Protein AF-A0A921F3M2-F1 (afdb_monomer)

pLDDT: mean 70.63, std 13.74, range [33.0, 92.94]

Nearest PDB structures (foldseek):
  3odm-assembly2_B  TM=5.485E-01  e=8.664E+00  Clostridium perfringens
  3odm-assembly1_D  TM=4.077E-01  e=5.835E+00  Clostridium perfringens
  3tqw-assembly2_B  TM=2.178E-01  e=1.124E+00  Coxiella burnetii

Radius of gyration: 14.33 Å; Cα contacts (8 Å, |Δi|>4): 207; chains: 1; bounding box: 35×30×46 Å

Organism: NCBI:txid499555

Mean predicted aligned error: 9.51 Å

Structure (mmCIF, N/CA/C/O backbone):
data_AF-A0A921F3M2-F1
#
_entry.id   AF-A0A921F3M2-F1
#
loop_
_atom_site.group_PDB
_atom_site.id
_atom_site.type_symbol
_atom_site.label_atom_id
_atom_site.label_alt_id
_atom_site.label_comp_id
_atom_site.label_asym_id
_atom_site.label_entity_id
_atom_site.label_seq_id
_atom_site.pdbx_PDB_ins_code
_atom_site.Cartn_x
_atom_site.Cartn_y
_atom_site.Cartn_z
_atom_site.occupancy
_atom_site.B_iso_or_equiv
_atom_site.auth_seq_id
_atom_site.auth_comp_id
_atom_site.auth_asym_id
_atom_site.auth_atom_id
_atom_site.pd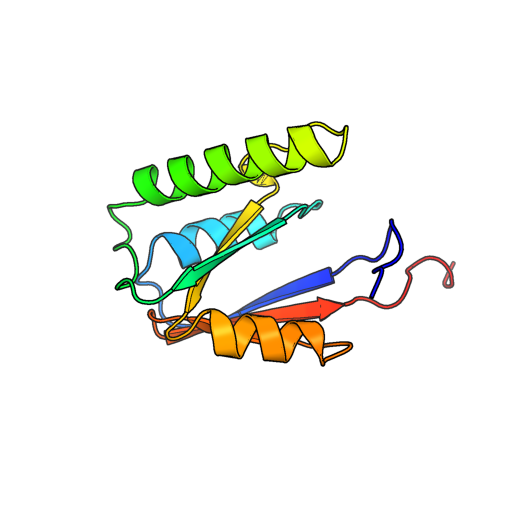bx_PDB_model_num
ATOM 1 N N . LEU A 1 1 ? -9.248 -14.818 10.135 1.00 41.97 1 LEU A N 1
ATOM 2 C CA . LEU A 1 1 ? -8.255 -14.202 11.040 1.00 41.97 1 LEU A CA 1
ATOM 3 C C . LEU A 1 1 ? -8.650 -12.748 11.264 1.00 41.97 1 LEU A C 1
ATOM 5 O O . LEU A 1 1 ? -8.532 -11.955 10.343 1.00 41.97 1 LEU A O 1
ATOM 9 N N . SER A 1 2 ? -9.225 -12.417 12.425 1.00 37.03 2 SER A N 1
ATOM 10 C CA . SER A 1 2 ? -9.546 -11.028 12.778 1.00 37.03 2 SER A CA 1
ATOM 11 C C . SER A 1 2 ? -8.398 -10.499 13.624 1.00 37.03 2 SER A C 1
ATOM 13 O O . SER A 1 2 ? -8.288 -10.870 14.791 1.00 37.03 2 SER A O 1
ATOM 15 N N . LEU A 1 3 ? -7.556 -9.632 13.059 1.00 46.75 3 LEU A N 1
ATOM 16 C CA . LEU A 1 3 ? -6.792 -8.705 13.894 1.00 46.75 3 LEU A CA 1
ATOM 17 C C . LEU A 1 3 ? -7.818 -7.974 14.769 1.00 46.75 3 LEU A C 1
ATOM 19 O O . LEU A 1 3 ? -8.870 -7.555 14.270 1.00 46.75 3 LEU A O 1
ATOM 23 N N . ARG A 1 4 ? -7.595 -7.924 16.084 1.00 48.88 4 ARG A N 1
ATOM 24 C CA . ARG A 1 4 ? -8.540 -7.240 16.967 1.00 48.88 4 ARG A CA 1
ATOM 25 C C . ARG A 1 4 ? -8.483 -5.744 16.642 1.00 48.88 4 ARG A C 1
ATOM 27 O O . ARG A 1 4 ? -7.390 -5.203 16.464 1.00 48.88 4 ARG A O 1
ATOM 34 N N . PRO A 1 5 ? -9.629 -5.053 16.540 1.00 50.25 5 PRO A N 1
ATOM 35 C CA . PRO A 1 5 ? -9.629 -3.600 16.440 1.00 50.25 5 PRO A CA 1
ATOM 36 C C . PRO A 1 5 ? -8.783 -3.003 17.576 1.00 50.25 5 PRO A C 1
ATOM 38 O O . PRO A 1 5 ? -9.023 -3.314 18.738 1.00 50.25 5 PRO A O 1
ATOM 41 N N . GLY A 1 6 ? -7.777 -2.189 17.242 1.00 48.88 6 GLY A N 1
ATOM 42 C CA . GLY A 1 6 ? -6.839 -1.609 18.215 1.00 48.88 6 GLY A CA 1
ATOM 43 C C . GLY A 1 6 ? -5.433 -2.223 18.227 1.00 48.88 6 GLY A C 1
ATOM 44 O O . GLY A 1 6 ? -4.536 -1.643 18.835 1.00 48.88 6 GLY A O 1
ATOM 45 N N . THR A 1 7 ? -5.194 -3.328 17.512 1.00 56.12 7 THR A N 1
ATOM 46 C CA . THR A 1 7 ? -3.839 -3.863 17.320 1.00 56.12 7 THR A CA 1
ATOM 47 C C . THR A 1 7 ? -3.019 -2.927 16.425 1.00 56.12 7 THR A C 1
ATOM 49 O O . THR A 1 7 ? -3.309 -2.750 15.242 1.00 56.12 7 THR A O 1
ATOM 52 N N . THR A 1 8 ? -1.981 -2.311 16.988 1.00 57.31 8 THR A N 1
ATOM 53 C CA . THR A 1 8 ? -1.003 -1.514 16.232 1.00 57.31 8 THR A CA 1
ATOM 54 C C . THR A 1 8 ? -0.118 -2.434 15.402 1.00 57.31 8 THR A C 1
ATOM 56 O O . THR A 1 8 ? 0.396 -3.396 15.949 1.00 57.31 8 THR A O 1
ATOM 59 N N . ALA A 1 9 ? 0.129 -2.135 14.128 1.00 60.09 9 ALA A N 1
ATOM 60 C CA . ALA A 1 9 ? 1.156 -2.809 13.333 1.00 60.09 9 ALA A CA 1
ATOM 61 C C . ALA A 1 9 ? 2.315 -1.843 13.056 1.00 60.09 9 ALA A C 1
ATOM 63 O O . ALA A 1 9 ? 2.094 -0.665 12.772 1.00 60.09 9 ALA A O 1
ATOM 64 N N . ARG A 1 10 ? 3.553 -2.334 13.141 1.00 64.31 10 ARG A N 1
ATOM 65 C CA . ARG A 1 10 ? 4.745 -1.611 12.692 1.00 64.31 10 ARG A CA 1
ATOM 66 C C . ARG A 1 10 ? 5.033 -1.986 11.245 1.00 64.31 10 ARG A C 1
ATOM 68 O O . ARG A 1 10 ? 4.978 -3.160 10.893 1.00 64.31 10 ARG A O 1
ATOM 75 N N . ILE A 1 11 ? 5.366 -0.988 10.433 1.00 64.75 11 ILE A N 1
ATOM 76 C CA . ILE A 1 11 ? 5.752 -1.179 9.038 1.00 64.75 11 ILE A CA 1
ATOM 77 C C . ILE A 1 11 ? 7.196 -0.7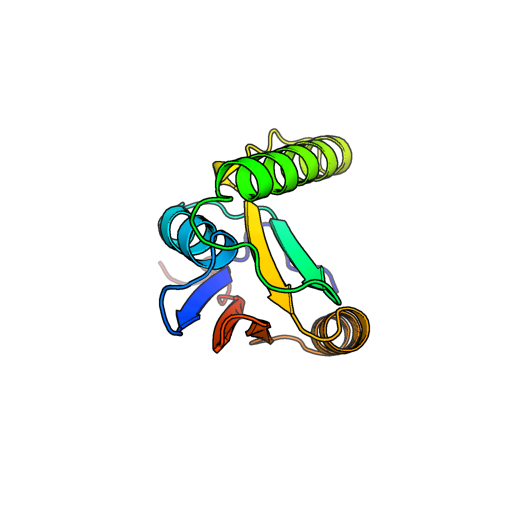22 8.866 1.00 64.75 11 ILE A C 1
ATOM 79 O O . ILE A 1 11 ? 7.484 0.468 8.981 1.00 64.75 11 ILE A O 1
ATOM 83 N N . ASP A 1 12 ? 8.092 -1.664 8.587 1.00 65.94 12 ASP A N 1
ATOM 84 C CA . ASP A 1 12 ? 9.4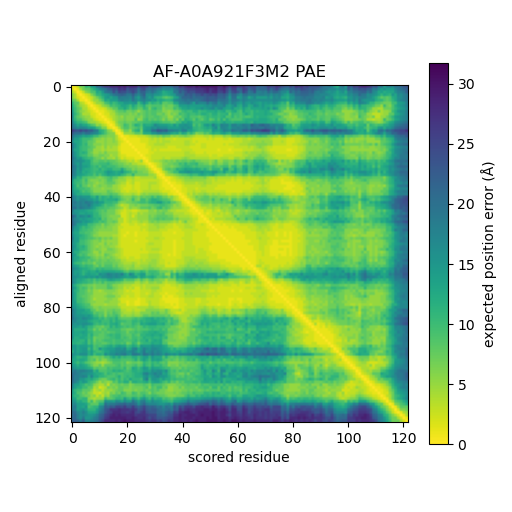72 -1.369 8.216 1.00 65.94 12 ASP A CA 1
ATOM 85 C C . ASP A 1 12 ? 9.616 -1.410 6.694 1.00 65.94 12 ASP A C 1
ATOM 87 O O . ASP A 1 12 ? 9.122 -2.313 6.021 1.00 65.94 12 ASP A O 1
ATOM 91 N N . VAL A 1 13 ? 10.293 -0.405 6.146 1.00 64.50 13 VAL A N 1
ATOM 92 C CA . VAL A 1 13 ? 10.461 -0.217 4.705 1.00 64.50 13 VAL A CA 1
ATOM 93 C C . VAL A 1 13 ? 11.957 -0.137 4.399 1.00 64.50 13 VAL A C 1
ATOM 95 O O . VAL A 1 13 ? 12.590 0.876 4.692 1.00 64.50 13 VAL A O 1
ATOM 98 N N . ALA A 1 14 ? 12.534 -1.174 3.793 1.00 59.78 14 ALA A N 1
ATOM 99 C CA . ALA A 1 14 ? 13.954 -1.220 3.413 1.00 59.78 14 ALA A CA 1
ATOM 100 C C . ALA A 1 14 ? 14.110 -1.259 1.886 1.00 59.78 14 ALA A C 1
ATOM 102 O O . ALA A 1 14 ? 13.248 -1.820 1.235 1.00 59.78 14 ALA A O 1
ATOM 103 N N . GLY A 1 15 ? 15.170 -0.688 1.299 1.00 58.31 15 GLY A N 1
ATOM 104 C CA . GLY A 1 15 ? 15.472 -0.822 -0.142 1.00 58.31 15 GLY A CA 1
ATOM 105 C C . GLY A 1 15 ? 15.912 0.465 -0.855 1.00 58.31 15 GLY A C 1
ATOM 106 O O . GLY A 1 15 ? 15.811 1.551 -0.274 1.00 58.31 15 GLY A O 1
ATOM 107 N N . PRO A 1 16 ? 16.415 0.362 -2.102 1.00 55.66 16 PRO A N 1
ATOM 108 C CA . PRO A 1 16 ? 16.886 1.508 -2.877 1.00 55.66 16 PRO A CA 1
ATOM 109 C C . PRO A 1 16 ? 15.731 2.428 -3.323 1.00 55.66 16 PRO A C 1
ATOM 111 O O . PRO A 1 16 ? 14.700 1.970 -3.813 1.00 55.66 16 PRO A O 1
ATOM 114 N N . ASP A 1 17 ? 15.921 3.744 -3.176 1.00 60.34 17 ASP A N 1
ATOM 115 C CA . ASP A 1 17 ? 14.962 4.805 -3.539 1.00 60.34 17 ASP A CA 1
ATOM 116 C C . ASP A 1 17 ? 14.765 4.939 -5.052 1.00 60.34 17 ASP A C 1
ATOM 118 O O . ASP A 1 17 ? 15.446 5.739 -5.692 1.00 60.34 17 ASP A O 1
ATOM 122 N N . ARG A 1 18 ? 13.875 4.147 -5.665 1.00 68.31 18 ARG A N 1
ATOM 123 C CA . ARG A 1 18 ? 13.580 4.300 -7.109 1.00 68.31 18 ARG A CA 1
ATOM 124 C C . ARG A 1 18 ? 12.119 4.115 -7.525 1.00 68.31 18 ARG A C 1
ATOM 126 O O . ARG A 1 18 ? 11.853 4.062 -8.724 1.00 68.31 18 ARG A O 1
ATOM 133 N N . SER A 1 19 ? 11.174 4.030 -6.585 1.00 76.31 19 SER A N 1
ATOM 134 C CA . SER A 1 19 ? 9.749 3.849 -6.913 1.00 76.31 19 SER A CA 1
ATOM 135 C C . SER A 1 19 ? 8.843 4.820 -6.158 1.00 76.31 19 SER A C 1
ATOM 137 O O . SER A 1 19 ? 9.096 5.150 -4.996 1.00 76.31 19 SER A O 1
ATOM 139 N N . ALA A 1 20 ? 7.792 5.284 -6.830 1.00 83.06 20 ALA A N 1
ATOM 140 C CA . ALA A 1 20 ? 6.815 6.206 -6.264 1.00 83.06 20 ALA A CA 1
ATOM 141 C C . ALA A 1 20 ? 6.031 5.563 -5.109 1.00 83.06 20 ALA A C 1
ATOM 143 O O . ALA A 1 20 ? 5.690 6.240 -4.141 1.00 83.06 20 ALA A O 1
ATOM 144 N N . GLU A 1 21 ? 5.789 4.252 -5.177 1.00 82.25 21 GLU A N 1
ATOM 145 C CA . GLU A 1 21 ? 5.122 3.471 -4.136 1.00 82.25 21 GLU A CA 1
ATOM 146 C C . GLU A 1 21 ? 5.924 3.502 -2.832 1.00 82.25 21 GLU A C 1
ATOM 148 O O . GLU A 1 21 ? 5.375 3.723 -1.751 1.00 82.25 21 GLU A O 1
ATOM 153 N N . LEU A 1 22 ? 7.247 3.342 -2.938 1.00 79.62 22 LEU A N 1
ATOM 154 C CA . LEU A 1 22 ? 8.143 3.381 -1.789 1.00 79.62 22 LEU A CA 1
ATOM 155 C C . LEU A 1 22 ? 8.223 4.783 -1.182 1.00 79.62 22 LEU A C 1
ATOM 157 O O . LEU A 1 22 ? 8.143 4.927 0.038 1.00 79.62 22 LEU A O 1
ATOM 161 N N . ALA A 1 23 ? 8.350 5.807 -2.030 1.00 82.62 23 ALA A N 1
ATOM 162 C CA . ALA A 1 23 ? 8.373 7.202 -1.600 1.00 82.62 23 ALA A CA 1
ATOM 163 C C . ALA A 1 23 ? 7.079 7.574 -0.857 1.00 82.62 23 ALA A C 1
ATOM 165 O O . ALA A 1 23 ? 7.135 8.163 0.225 1.00 82.62 23 ALA A O 1
ATOM 166 N N . TRP A 1 24 ? 5.920 7.159 -1.383 1.00 86.94 24 TRP A N 1
ATOM 167 C CA . TRP A 1 24 ? 4.627 7.334 -0.723 1.00 86.94 24 TRP A CA 1
ATOM 168 C C . TRP A 1 24 ? 4.604 6.652 0.644 1.00 86.94 24 TRP A C 1
ATOM 170 O O . TRP A 1 24 ? 4.389 7.300 1.669 1.00 86.94 24 TRP A O 1
ATOM 180 N N . THR A 1 25 ? 4.878 5.348 0.684 1.00 81.75 25 THR A N 1
ATOM 181 C CA . THR A 1 25 ? 4.773 4.556 1.913 1.00 81.75 25 THR A CA 1
ATOM 182 C C . THR A 1 25 ? 5.749 5.030 2.991 1.00 81.75 25 THR A C 1
ATOM 184 O O . THR A 1 25 ? 5.386 5.044 4.163 1.00 81.75 25 THR A O 1
ATOM 187 N N . ARG A 1 26 ? 6.938 5.538 2.636 1.00 79.25 26 ARG A N 1
ATOM 188 C CA . ARG A 1 26 ? 7.866 6.174 3.594 1.00 79.25 26 ARG A CA 1
ATOM 189 C C . ARG A 1 26 ? 7.319 7.467 4.194 1.00 79.25 26 ARG A C 1
ATOM 191 O O . ARG A 1 26 ? 7.458 7.684 5.400 1.00 79.25 26 ARG A O 1
ATOM 198 N N . GLN A 1 27 ? 6.659 8.308 3.395 1.00 78.31 27 GLN A N 1
ATOM 199 C CA . GLN A 1 27 ? 5.964 9.483 3.933 1.00 78.31 27 GLN A CA 1
ATOM 200 C C . GLN A 1 27 ? 4.867 9.068 4.922 1.00 78.31 27 GLN A C 1
ATOM 202 O O . GLN A 1 27 ? 4.631 9.771 5.903 1.00 78.31 27 GLN A O 1
ATOM 207 N N . LYS A 1 28 ? 4.212 7.923 4.688 1.00 73.50 28 LYS A N 1
ATOM 208 C CA . LYS A 1 28 ? 3.103 7.438 5.526 1.00 73.50 28 LYS A CA 1
ATOM 209 C C . LYS A 1 28 ? 3.527 6.565 6.699 1.00 73.50 28 LYS A C 1
ATOM 211 O O . LYS A 1 28 ? 2.775 6.483 7.660 1.00 73.50 28 LYS A O 1
ATOM 216 N N . ALA A 1 29 ? 4.740 6.015 6.701 1.00 65.75 29 ALA A N 1
ATOM 217 C CA . ALA A 1 29 ? 5.295 5.283 7.842 1.00 65.75 29 ALA A CA 1
ATOM 218 C C . ALA A 1 29 ? 5.374 6.138 9.127 1.00 65.75 29 ALA A C 1
ATOM 220 O O . ALA A 1 29 ? 5.436 5.600 10.227 1.00 65.75 29 ALA A O 1
ATOM 221 N N . HIS A 1 30 ? 5.328 7.469 8.995 1.00 62.50 30 HIS A N 1
ATOM 222 C CA . HIS A 1 30 ? 5.261 8.418 10.111 1.00 62.50 30 HIS A CA 1
ATOM 223 C C . HIS A 1 30 ? 3.822 8.763 10.545 1.00 62.50 30 HIS A C 1
ATOM 225 O O . HIS A 1 30 ? 3.632 9.466 11.540 1.00 62.50 30 HIS A O 1
ATOM 231 N N . SER A 1 31 ? 2.805 8.299 9.810 1.00 65.06 31 SER A N 1
ATOM 232 C CA . SER A 1 31 ? 1.398 8.481 10.165 1.00 65.06 31 SER A CA 1
ATOM 233 C C . SER A 1 31 ? 1.022 7.548 11.314 1.00 65.06 31 SER A C 1
ATOM 235 O O . SER A 1 31 ? 1.417 6.385 11.354 1.00 65.06 31 SER A O 1
ATOM 237 N N . ARG A 1 32 ? 0.242 8.059 12.270 1.00 63.78 32 ARG A N 1
ATOM 238 C CA . ARG A 1 32 ? -0.167 7.304 13.468 1.00 63.78 32 ARG A CA 1
ATOM 239 C C . ARG A 1 32 ? -1.309 6.319 13.214 1.00 63.78 32 ARG A C 1
ATOM 241 O O . ARG A 1 32 ? -1.631 5.540 14.106 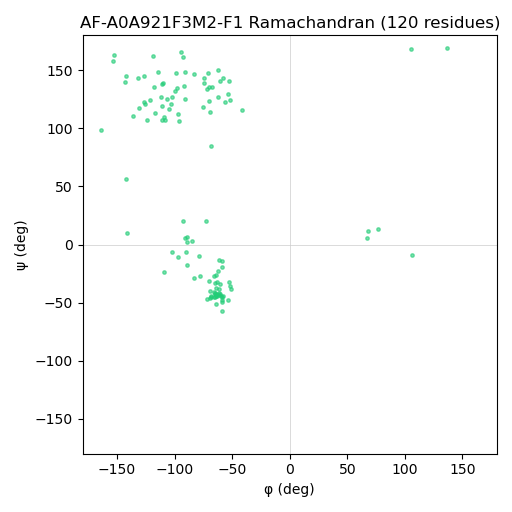1.00 63.78 32 ARG A O 1
ATOM 248 N N . SER A 1 33 ? -1.942 6.371 12.045 1.00 71.62 33 SER A N 1
ATOM 249 C CA . SER A 1 33 ? -3.052 5.493 11.692 1.00 71.62 33 SER A CA 1
ATOM 250 C C . SER A 1 33 ? -2.858 4.996 10.273 1.00 71.62 33 SER A C 1
ATOM 252 O O . SER A 1 33 ? -2.933 5.767 9.323 1.00 71.62 33 SER A O 1
ATOM 254 N N . LEU A 1 34 ? -2.567 3.707 10.137 1.00 75.56 34 LEU A N 1
ATOM 255 C CA . LEU A 1 34 ? -2.613 3.034 8.854 1.00 75.56 34 LEU A CA 1
ATOM 256 C C . LEU A 1 34 ? -3.841 2.132 8.839 1.00 75.56 34 LEU A C 1
ATOM 258 O O . LEU A 1 34 ? -4.041 1.328 9.749 1.00 75.56 34 LEU A O 1
ATOM 262 N N . ARG A 1 35 ? -4.685 2.307 7.829 1.00 78.00 35 ARG A N 1
ATOM 263 C CA . ARG A 1 35 ? -5.989 1.652 7.702 1.00 78.00 35 ARG A CA 1
ATOM 264 C C . ARG A 1 35 ? -6.011 0.611 6.593 1.00 78.00 35 ARG A C 1
ATOM 266 O O . ARG A 1 35 ? -6.823 -0.306 6.668 1.00 78.00 35 ARG A O 1
ATOM 273 N N . ALA A 1 36 ? -5.130 0.728 5.600 1.00 78.88 36 ALA A N 1
ATOM 274 C CA . ALA A 1 36 ? -5.019 -0.242 4.517 1.00 78.88 36 ALA A CA 1
ATOM 275 C C . ALA A 1 36 ? -3.617 -0.287 3.894 1.00 78.88 36 ALA A C 1
ATOM 277 O O . ALA A 1 36 ? -2.849 0.674 3.964 1.00 78.88 36 ALA A O 1
ATOM 278 N N . ILE A 1 37 ? -3.316 -1.413 3.246 1.00 80.88 37 ILE A N 1
ATOM 279 C CA . ILE A 1 37 ? -2.121 -1.616 2.426 1.00 80.88 37 ILE A CA 1
ATOM 280 C C . ILE A 1 37 ? -2.586 -2.108 1.059 1.00 80.88 37 ILE A C 1
ATOM 282 O O . ILE A 1 37 ? -3.271 -3.124 0.962 1.00 80.88 37 ILE A O 1
ATOM 286 N N . VAL A 1 38 ? -2.218 -1.385 0.007 1.00 83.31 38 VAL A N 1
ATOM 287 C CA . VAL A 1 38 ? -2.439 -1.790 -1.380 1.00 83.31 38 VAL A CA 1
ATOM 288 C C . VAL A 1 38 ? -1.226 -2.575 -1.856 1.00 83.31 38 VAL A C 1
ATOM 290 O O . VAL A 1 38 ? -0.104 -2.074 -1.818 1.00 83.31 38 VAL A O 1
ATOM 293 N N . VAL A 1 39 ? -1.459 -3.789 -2.342 1.00 78.50 39 VAL A N 1
ATOM 294 C CA . VAL A 1 39 ? -0.432 -4.617 -2.975 1.00 78.50 39 VAL A CA 1
ATOM 295 C C . VAL A 1 39 ? -0.736 -4.671 -4.469 1.00 78.50 39 VAL A C 1
ATOM 297 O O . VAL A 1 39 ? -1.738 -5.256 -4.876 1.00 78.50 39 VAL A O 1
ATOM 300 N N . THR A 1 40 ? 0.084 -4.018 -5.291 1.00 75.31 40 THR A N 1
ATOM 301 C CA . THR A 1 40 ? 0.005 -4.136 -6.756 1.00 75.31 40 THR A CA 1
ATOM 302 C C . THR A 1 40 ? 0.909 -5.270 -7.213 1.00 75.31 40 THR A C 1
ATOM 304 O O . THR A 1 40 ? 1.923 -5.534 -6.575 1.00 75.31 40 THR A O 1
ATOM 307 N N . ALA A 1 41 ? 0.575 -5.970 -8.296 1.00 72.00 41 ALA A N 1
ATOM 308 C CA . ALA A 1 41 ? 1.460 -7.017 -8.787 1.00 72.00 41 ALA A CA 1
ATOM 309 C C . ALA A 1 41 ? 1.358 -7.273 -10.282 1.00 72.00 41 ALA A C 1
ATOM 311 O O . ALA A 1 41 ? 0.417 -6.823 -10.934 1.00 72.00 41 ALA A O 1
ATOM 312 N N . GLY A 1 42 ? 2.371 -7.960 -10.815 1.00 62.94 42 GLY A N 1
ATOM 313 C CA . GLY A 1 42 ? 2.517 -8.203 -12.252 1.00 62.94 42 GLY A CA 1
ATOM 314 C C . GLY A 1 42 ? 2.792 -6.937 -13.075 1.00 62.94 42 GLY A C 1
ATOM 315 O O . GLY A 1 42 ? 2.850 -7.002 -14.301 1.00 62.94 42 GLY A O 1
ATOM 316 N N . CYS A 1 43 ? 2.984 -5.791 -12.418 1.00 66.69 43 CYS A N 1
ATOM 317 C CA . CYS A 1 43 ? 3.241 -4.501 -13.043 1.00 66.69 43 CYS A CA 1
ATOM 318 C C . CYS A 1 43 ? 4.623 -3.996 -12.624 1.00 66.69 43 CYS A C 1
ATOM 320 O O . CYS A 1 43 ? 4.931 -4.039 -11.435 1.00 66.69 43 CYS A O 1
ATOM 322 N N . PRO A 1 44 ? 5.446 -3.474 -13.550 1.00 68.62 44 PRO A N 1
ATOM 323 C CA . PRO A 1 44 ? 6.697 -2.831 -13.171 1.00 68.62 44 PRO A CA 1
ATOM 324 C C . PRO A 1 44 ? 6.427 -1.670 -12.207 1.00 68.62 44 PRO A C 1
ATOM 326 O O . PRO A 1 44 ? 5.433 -0.956 -12.362 1.00 68.62 44 PRO A O 1
ATOM 329 N N . SER A 1 45 ? 7.324 -1.478 -11.236 1.00 72.31 45 SER A N 1
ATOM 330 C CA . SER A 1 45 ? 7.214 -0.405 -10.244 1.00 72.31 45 SER A CA 1
ATOM 331 C C . SER A 1 45 ? 7.028 0.956 -10.908 1.00 72.31 45 SER A C 1
ATOM 333 O O . SER A 1 45 ? 7.676 1.268 -11.916 1.00 72.31 45 SER A O 1
ATOM 335 N N . ILE A 1 46 ? 6.175 1.790 -10.321 1.00 80.38 46 ILE A N 1
ATOM 336 C CA . ILE A 1 46 ? 5.916 3.132 -10.823 1.00 80.38 46 ILE A CA 1
ATOM 337 C C . ILE A 1 46 ? 7.175 3.977 -10.573 1.00 80.38 46 ILE A C 1
ATOM 339 O O . ILE A 1 46 ? 7.635 4.095 -9.435 1.00 80.38 46 ILE A O 1
ATOM 343 N N . PRO A 1 47 ? 7.769 4.592 -11.612 1.00 80.56 47 PRO A N 1
ATOM 344 C CA . PRO A 1 47 ? 8.917 5.469 -11.413 1.00 80.56 47 PRO A CA 1
ATOM 345 C C . PRO A 1 47 ? 8.512 6.667 -10.551 1.00 80.56 47 PRO A C 1
ATOM 347 O O . PRO A 1 47 ? 7.378 7.121 -10.636 1.00 80.56 47 PRO A O 1
ATOM 350 N N . GLU A 1 48 ? 9.439 7.234 -9.779 1.00 77.31 48 GLU A N 1
ATOM 351 C CA . GLU A 1 48 ? 9.160 8.313 -8.811 1.00 77.31 48 GLU A CA 1
ATOM 352 C C . GLU A 1 48 ? 8.370 9.502 -9.398 1.00 77.31 48 GLU A C 1
ATOM 354 O O . GLU A 1 48 ? 7.430 9.998 -8.784 1.00 77.31 48 GLU A O 1
ATOM 359 N N . ARG A 1 49 ? 8.656 9.886 -10.652 1.00 80.19 49 ARG A N 1
ATOM 360 C CA . ARG A 1 49 ? 7.907 10.911 -11.414 1.00 80.19 49 ARG A CA 1
ATOM 361 C C . ARG A 1 49 ? 6.412 10.609 -11.614 1.00 80.19 49 ARG A C 1
ATOM 363 O O . ARG A 1 49 ? 5.668 11.474 -12.052 1.00 80.19 49 ARG A O 1
ATOM 370 N N . GLY A 1 50 ? 5.985 9.376 -11.357 1.00 82.94 50 GLY A N 1
ATOM 371 C CA . GLY A 1 50 ? 4.605 8.899 -11.416 1.00 82.94 50 GLY A CA 1
ATOM 372 C C . GLY A 1 50 ? 3.871 8.973 -10.076 1.00 82.94 50 GLY A C 1
ATOM 373 O O . GLY A 1 50 ? 2.881 8.266 -9.903 1.00 82.94 50 GLY A O 1
ATOM 374 N N . PHE A 1 51 ? 4.328 9.798 -9.130 1.00 85.75 51 PHE A N 1
ATOM 375 C CA . PHE A 1 51 ? 3.720 9.946 -7.802 1.00 85.75 51 PHE A CA 1
ATOM 376 C C . PHE A 1 51 ? 2.205 10.227 -7.838 1.00 85.75 51 PHE A C 1
ATOM 378 O O . PHE A 1 51 ? 1.457 9.664 -7.043 1.00 85.75 51 PHE A O 1
ATOM 385 N N . ASP A 1 52 ? 1.717 10.990 -8.819 1.00 90.12 52 ASP A N 1
ATOM 386 C CA . ASP A 1 52 ? 0.279 11.259 -8.999 1.00 90.12 52 ASP A CA 1
ATOM 387 C C . ASP A 1 52 ? -0.539 10.008 -9.360 1.00 90.12 52 ASP A C 1
ATOM 389 O O . ASP A 1 52 ? -1.744 9.931 -9.104 1.00 90.12 52 ASP A O 1
ATOM 393 N N . VAL A 1 53 ? 0.087 9.011 -9.993 1.00 88.69 53 VAL A N 1
ATOM 394 C CA . VAL A 1 53 ? -0.548 7.707 -10.244 1.00 88.69 53 VAL A CA 1
ATOM 395 C C . VAL A 1 53 ? -0.714 6.972 -8.922 1.00 88.69 53 VAL A C 1
ATOM 397 O O . VAL A 1 53 ? -1.805 6.485 -8.634 1.00 88.69 53 VAL A O 1
ATOM 400 N N . VAL A 1 54 ? 0.333 6.962 -8.094 1.00 88.50 54 VAL A N 1
ATOM 401 C CA . VAL A 1 54 ? 0.280 6.376 -6.752 1.00 88.50 54 VAL A CA 1
ATOM 402 C C . VAL A 1 54 ? -0.799 7.048 -5.909 1.00 88.50 54 VAL A C 1
ATOM 404 O O . VAL A 1 54 ? -1.638 6.331 -5.369 1.00 88.50 54 VAL A O 1
ATOM 407 N N . HIS A 1 55 ? -0.855 8.386 -5.879 1.00 91.44 55 HIS A N 1
ATOM 408 C CA . HIS A 1 55 ? -1.891 9.141 -5.164 1.00 91.44 55 HIS A CA 1
ATOM 409 C C . HIS A 1 55 ? -3.308 8.707 -5.568 1.00 91.44 55 HIS A C 1
ATOM 411 O O . HIS A 1 55 ? -4.142 8.431 -4.710 1.00 91.44 55 HIS A O 1
ATOM 417 N N . ARG A 1 56 ? -3.587 8.592 -6.872 1.00 91.81 56 ARG A N 1
ATOM 418 C CA . ARG A 1 56 ? -4.911 8.169 -7.364 1.00 91.81 56 ARG A CA 1
ATOM 419 C C . ARG A 1 56 ? -5.271 6.738 -6.965 1.00 91.81 56 ARG A C 1
ATOM 421 O O . ARG A 1 56 ? -6.433 6.467 -6.658 1.00 91.81 56 ARG A O 1
ATOM 428 N N . ILE A 1 57 ? -4.297 5.824 -6.960 1.00 89.56 57 ILE A N 1
ATOM 429 C CA . ILE A 1 57 ? -4.514 4.434 -6.531 1.00 89.56 57 ILE A CA 1
ATOM 430 C C . ILE A 1 57 ? -4.901 4.399 -5.051 1.00 89.56 57 ILE A C 1
ATOM 432 O O . ILE A 1 57 ? -5.914 3.799 -4.693 1.00 89.56 57 ILE A O 1
ATOM 436 N N . VAL A 1 58 ? -4.123 5.059 -4.192 1.00 90.38 58 VAL A N 1
ATOM 437 C CA . VAL A 1 58 ? -4.376 5.043 -2.745 1.00 90.38 58 VAL A CA 1
ATOM 438 C C . VAL A 1 58 ? -5.624 5.833 -2.358 1.00 90.38 58 VAL A C 1
ATOM 440 O O . VAL A 1 58 ? -6.312 5.431 -1.430 1.00 90.38 58 VAL A O 1
ATOM 443 N N . GLU A 1 59 ? -5.976 6.895 -3.085 1.00 92.94 59 GLU A N 1
ATOM 444 C CA . GLU A 1 59 ? -7.242 7.617 -2.913 1.00 92.94 59 GLU A CA 1
ATOM 445 C C . GL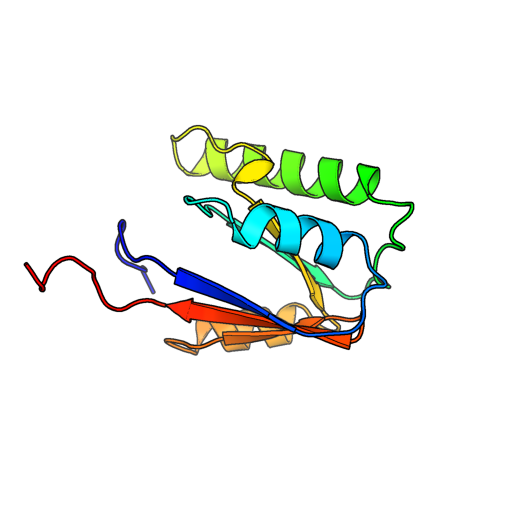U A 1 59 ? -8.446 6.730 -3.246 1.00 92.94 59 GLU A C 1
ATOM 447 O O . GLU A 1 59 ? -9.412 6.667 -2.484 1.00 92.94 59 GLU A O 1
ATOM 452 N N . SER A 1 60 ? -8.356 5.968 -4.338 1.00 91.31 60 SER A N 1
ATOM 453 C CA . SER A 1 60 ? -9.389 4.995 -4.705 1.00 91.31 60 SER A CA 1
ATOM 454 C C . SER A 1 60 ? -9.513 3.888 -3.653 1.00 91.31 60 SER A C 1
ATOM 456 O O . SER A 1 60 ? -10.621 3.522 -3.264 1.00 91.31 60 SER A O 1
ATOM 458 N N . ALA A 1 61 ? -8.384 3.384 -3.146 1.00 88.12 61 ALA A N 1
ATOM 459 C CA . ALA A 1 61 ? -8.366 2.380 -2.085 1.00 88.12 61 ALA A CA 1
ATOM 460 C C . ALA A 1 61 ? -8.934 2.920 -0.763 1.00 88.12 61 ALA A C 1
ATOM 462 O O . ALA A 1 61 ? -9.729 2.240 -0.119 1.00 88.12 61 ALA A O 1
ATOM 463 N N . ALA A 1 62 ? -8.580 4.148 -0.383 1.00 88.75 62 ALA A N 1
ATOM 464 C CA . ALA A 1 62 ? -9.093 4.813 0.809 1.00 88.75 62 ALA A CA 1
ATOM 465 C C . ALA A 1 62 ? -10.621 4.934 0.757 1.00 88.75 62 ALA A C 1
ATOM 467 O O . ALA A 1 62 ? -11.300 4.560 1.712 1.00 88.75 62 ALA A O 1
ATOM 468 N N . LYS A 1 63 ? -11.167 5.345 -0.395 1.00 88.81 63 LYS A N 1
ATOM 469 C CA . LYS A 1 63 ? -12.614 5.411 -0.617 1.00 88.81 63 LYS A CA 1
ATOM 470 C C . LYS A 1 63 ? -13.290 4.047 -0.440 1.00 88.81 63 LYS A C 1
ATOM 472 O O . LYS A 1 63 ? -14.247 3.947 0.321 1.00 88.81 63 LYS A O 1
ATOM 477 N N . LEU A 1 64 ? -12.762 2.996 -1.072 1.00 86.19 64 LEU A N 1
ATOM 478 C CA . LEU A 1 64 ? -13.307 1.633 -0.965 1.00 86.19 64 LEU A CA 1
ATOM 479 C C . LEU A 1 64 ? -13.299 1.107 0.480 1.00 86.19 64 LEU A C 1
ATOM 481 O O . LEU A 1 64 ? -14.268 0.498 0.941 1.00 86.19 64 LEU A O 1
ATOM 485 N N . VAL A 1 65 ? -12.203 1.346 1.204 1.00 83.94 65 VAL A N 1
ATOM 486 C CA . VAL A 1 65 ? -12.054 0.923 2.602 1.00 83.94 65 VAL A CA 1
ATOM 487 C C . VAL A 1 65 ? -12.980 1.727 3.512 1.00 83.94 65 VAL A C 1
ATOM 489 O O . VAL A 1 65 ? -13.593 1.147 4.407 1.00 83.94 65 VAL A O 1
ATOM 492 N N . GLY A 1 66 ? -13.128 3.031 3.275 1.00 83.88 66 GLY A N 1
ATOM 493 C CA . GLY A 1 66 ? -14.042 3.883 4.033 1.00 83.88 66 GLY A CA 1
ATOM 494 C C . GLY A 1 66 ? -15.510 3.492 3.843 1.00 83.88 66 GLY A C 1
ATOM 495 O O . GLY A 1 66 ? -16.240 3.354 4.825 1.00 83.88 66 GLY A O 1
ATOM 496 N N . GLU A 1 67 ? -15.920 3.216 2.601 1.00 86.50 67 GLU A N 1
ATOM 497 C CA . GLU A 1 67 ? -17.269 2.734 2.266 1.00 86.50 67 GLU A CA 1
ATOM 4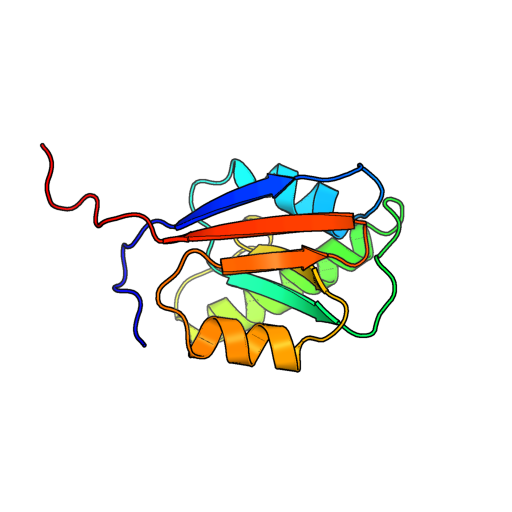98 C C . GLU A 1 67 ? -17.584 1.386 2.935 1.00 86.50 67 GLU A C 1
ATOM 500 O O . GLU A 1 67 ? -18.695 1.177 3.419 1.00 86.50 67 GLU A O 1
ATOM 505 N N . SER A 1 68 ? -16.597 0.490 3.015 1.00 75.44 68 SER A N 1
ATOM 506 C CA . SER A 1 68 ? -16.770 -0.848 3.600 1.00 75.44 68 SER A CA 1
ATOM 507 C C . SER A 1 68 ? -16.655 -0.869 5.131 1.00 75.44 68 SER A C 1
ATOM 509 O O . SER A 1 68 ? -17.230 -1.737 5.784 1.00 75.44 68 SER A O 1
ATOM 511 N N . GLY A 1 69 ? -15.879 0.053 5.711 1.00 67.06 69 GLY A N 1
ATOM 512 C CA . GLY A 1 69 ? -15.506 0.063 7.129 1.00 67.06 69 GLY A CA 1
ATOM 513 C C . GLY A 1 69 ? -16.278 1.051 8.007 1.00 67.06 69 GLY A C 1
ATOM 514 O O . GLY A 1 69 ? -16.072 1.051 9.220 1.00 67.06 69 GLY A O 1
ATOM 515 N N . GLY A 1 70 ? -17.129 1.906 7.426 1.00 69.94 70 GLY A N 1
ATOM 516 C CA . GLY A 1 70 ? -17.972 2.863 8.160 1.00 69.94 70 GLY A CA 1
ATOM 517 C C . GLY A 1 70 ? -17.215 4.003 8.855 1.00 69.94 70 GLY A C 1
ATOM 518 O O . GLY A 1 70 ? -17.796 4.716 9.670 1.00 69.94 70 GLY A O 1
ATOM 519 N N . ALA A 1 71 ? -15.927 4.176 8.553 1.00 76.69 71 ALA A N 1
ATOM 520 C CA . ALA A 1 71 ? -15.082 5.246 9.071 1.00 76.69 71 ALA A CA 1
ATOM 521 C C . ALA A 1 71 ? -14.428 5.985 7.904 1.00 76.69 71 ALA A C 1
ATOM 523 O O . ALA A 1 71 ? -14.068 5.363 6.907 1.00 76.69 71 ALA A O 1
ATOM 524 N N . GLU A 1 72 ? -14.251 7.298 8.036 1.00 83.19 72 GLU A N 1
ATOM 525 C CA . GLU A 1 72 ? -13.523 8.080 7.040 1.00 83.19 72 GLU A CA 1
ATOM 526 C C . GLU A 1 72 ? -12.069 7.593 6.965 1.00 83.19 72 GLU A C 1
ATOM 528 O O . GLU A 1 72 ? -11.388 7.464 7.986 1.00 83.19 72 GLU A O 1
ATOM 533 N N . VAL A 1 73 ? -11.623 7.272 5.752 1.00 86.25 73 VAL A N 1
ATOM 534 C CA . VAL A 1 73 ? -10.251 6.859 5.451 1.00 86.25 73 VAL A CA 1
ATOM 535 C C . VAL A 1 73 ? -9.751 7.777 4.352 1.00 86.25 73 VAL A C 1
ATOM 537 O O . VAL A 1 73 ? -10.353 7.855 3.280 1.00 86.25 73 VAL A O 1
ATOM 540 N N . GLY A 1 74 ? -8.664 8.490 4.627 1.00 88.25 74 GLY A N 1
ATOM 541 C CA . GLY A 1 74 ? -8.002 9.345 3.656 1.00 88.25 74 GLY A CA 1
ATOM 542 C C . GLY A 1 74 ? -6.855 8.620 2.947 1.00 88.25 74 GLY A C 1
ATOM 543 O O . GLY A 1 74 ? -6.350 7.609 3.437 1.00 88.25 74 GLY A O 1
ATOM 544 N N . PRO A 1 75 ? -6.345 9.170 1.831 1.00 87.38 75 PRO A N 1
ATOM 545 C CA . PRO A 1 75 ? -5.143 8.654 1.170 1.00 87.38 75 PRO A CA 1
ATOM 546 C C . PRO A 1 75 ? -3.945 8.527 2.127 1.00 87.38 75 PRO A C 1
ATOM 548 O O . PRO A 1 75 ? -3.113 7.634 1.990 1.00 87.38 75 PRO A O 1
ATOM 551 N N . ILE A 1 76 ? -3.854 9.422 3.118 1.00 85.19 76 ILE A N 1
ATOM 552 C CA . ILE A 1 76 ? -2.790 9.435 4.132 1.00 85.19 76 ILE A CA 1
ATOM 553 C C . ILE A 1 76 ? -2.768 8.175 5.010 1.00 85.19 76 ILE A C 1
ATOM 555 O O . ILE A 1 76 ? -1.714 7.833 5.543 1.00 85.19 76 ILE A O 1
ATOM 559 N N . ASP A 1 77 ? -3.899 7.481 5.111 1.00 84.00 77 ASP A N 1
ATOM 560 C CA . ASP A 1 77 ? -4.077 6.287 5.932 1.00 84.00 77 ASP A CA 1
ATOM 561 C C . ASP A 1 77 ? -3.774 4.992 5.158 1.00 84.00 77 ASP A C 1
ATOM 563 O O . ASP A 1 77 ? -3.992 3.891 5.669 1.00 84.00 77 ASP A O 1
ATOM 567 N N . VAL A 1 78 ? -3.297 5.099 3.914 1.00 84.56 78 VAL A N 1
ATOM 568 C CA . VAL A 1 78 ? -3.092 3.966 3.008 1.00 84.56 78 VAL A CA 1
ATOM 569 C C . VAL A 1 78 ? -1.629 3.882 2.571 1.00 84.56 78 VAL A C 1
ATOM 571 O O . VAL A 1 78 ? -1.069 4.833 2.018 1.00 84.56 78 VAL A O 1
ATOM 574 N N . ALA A 1 79 ? -1.009 2.721 2.794 1.00 85.19 79 ALA A N 1
ATOM 575 C CA . ALA A 1 79 ? 0.291 2.369 2.218 1.00 85.19 79 ALA A CA 1
ATOM 576 C C . ALA A 1 79 ? 0.122 1.604 0.903 1.00 85.19 79 ALA A C 1
ATOM 578 O O . ALA A 1 79 ? -0.928 1.024 0.633 1.00 85.19 79 ALA A O 1
ATOM 579 N N . ILE A 1 80 ? 1.180 1.572 0.098 1.00 83.88 80 ILE A N 1
ATOM 580 C CA . ILE A 1 80 ? 1.217 0.838 -1.165 1.00 83.88 80 ILE A CA 1
ATOM 581 C C . ILE A 1 80 ? 2.592 0.207 -1.407 1.00 83.88 80 ILE A C 1
ATOM 583 O O . ILE A 1 80 ? 3.631 0.819 -1.144 1.00 83.88 80 ILE A O 1
ATOM 587 N N . CYS A 1 81 ? 2.607 -1.013 -1.933 1.00 80.44 81 CYS A N 1
ATOM 588 C CA . CYS A 1 81 ? 3.804 -1.674 -2.441 1.00 80.44 81 CYS A CA 1
ATOM 589 C C . CYS A 1 81 ? 3.471 -2.493 -3.695 1.00 80.44 81 CYS A C 1
ATOM 591 O O . CYS A 1 81 ? 2.382 -3.049 -3.807 1.00 80.44 81 CYS A O 1
ATOM 593 N N . GLY A 1 82 ? 4.403 -2.561 -4.645 1.00 76.25 82 GLY A N 1
ATOM 594 C CA . GLY A 1 82 ? 4.270 -3.428 -5.817 1.00 76.25 82 GLY A CA 1
ATOM 595 C C . GLY A 1 82 ? 5.119 -4.677 -5.665 1.00 76.25 82 GLY A C 1
ATOM 596 O O . GLY A 1 82 ? 6.303 -4.519 -5.417 1.00 76.25 82 GLY A O 1
ATOM 597 N N . VAL A 1 83 ? 4.562 -5.877 -5.816 1.00 73.56 83 VAL A N 1
ATOM 598 C CA . VAL A 1 83 ? 5.218 -7.192 -5.657 1.00 73.56 83 VAL A CA 1
ATOM 599 C C . VAL A 1 83 ? 5.177 -7.992 -6.965 1.00 73.56 83 VAL A C 1
ATOM 601 O O . VAL A 1 83 ? 4.414 -7.668 -7.871 1.00 73.56 83 VAL A O 1
ATOM 604 N N . ALA A 1 84 ? 6.013 -9.024 -7.108 1.00 67.88 84 ALA A N 1
ATOM 605 C CA . ALA A 1 84 ? 6.072 -9.799 -8.353 1.00 67.88 84 ALA A CA 1
ATOM 606 C C . ALA A 1 84 ? 4.804 -10.631 -8.597 1.00 67.88 84 ALA A C 1
ATOM 608 O O . ALA A 1 84 ? 4.252 -10.589 -9.697 1.00 67.88 84 ALA A O 1
ATOM 609 N N . ASP A 1 85 ? 4.318 -11.308 -7.557 1.00 69.50 85 ASP A N 1
ATOM 610 C CA . ASP A 1 85 ? 3.134 -12.164 -7.591 1.00 69.50 85 ASP A CA 1
ATOM 611 C C . ASP A 1 85 ? 2.209 -11.807 -6.407 1.00 69.50 85 ASP A C 1
ATOM 613 O O . ASP A 1 85 ? 2.629 -11.916 -5.251 1.00 69.50 85 ASP A O 1
ATOM 617 N N . PRO A 1 86 ? 0.968 -11.334 -6.649 1.00 66.19 86 PRO A N 1
ATOM 618 C CA . PRO A 1 86 ? 0.062 -10.956 -5.568 1.00 66.19 86 PRO A CA 1
ATOM 619 C C . PRO A 1 86 ? -0.586 -12.175 -4.907 1.00 66.19 86 PRO A C 1
ATOM 621 O O . PRO A 1 86 ? -0.995 -12.082 -3.752 1.00 66.19 86 PRO A O 1
ATOM 624 N N . GLY A 1 87 ? -0.733 -13.283 -5.641 1.00 65.69 87 GLY A N 1
ATOM 625 C CA . GLY A 1 87 ? -1.409 -14.489 -5.179 1.00 65.69 87 GLY A CA 1
ATOM 626 C C . GLY A 1 87 ? -0.561 -15.206 -4.143 1.00 65.69 87 GLY A C 1
ATOM 627 O O . GLY A 1 87 ? -1.048 -15.487 -3.051 1.00 65.69 87 GLY A O 1
ATOM 628 N N . GLU A 1 88 ? 0.729 -15.373 -4.438 1.00 69.50 88 GLU A N 1
ATOM 629 C CA . GLU A 1 88 ? 1.704 -15.928 -3.493 1.00 69.50 88 GLU A CA 1
ATOM 630 C C . GLU A 1 88 ? 1.762 -15.097 -2.201 1.00 69.50 88 GLU A C 1
ATOM 632 O O . GLU A 1 88 ? 1.711 -15.632 -1.093 1.00 69.50 88 GLU A O 1
ATOM 637 N N . VAL A 1 89 ? 1.778 -13.767 -2.332 1.00 68.62 89 VAL A N 1
ATOM 638 C CA . VAL A 1 89 ? 1.777 -12.849 -1.187 1.00 68.62 89 VAL A CA 1
ATOM 639 C C . VAL A 1 89 ? 0.484 -12.945 -0.374 1.00 68.62 89 VAL A C 1
ATOM 641 O O . VAL A 1 89 ? 0.535 -13.002 0.855 1.00 68.62 89 VAL A O 1
ATOM 644 N N . ALA A 1 90 ? -0.678 -12.965 -1.027 1.00 66.88 90 ALA A N 1
ATOM 645 C CA . ALA A 1 90 ? -1.965 -13.047 -0.345 1.00 66.88 90 ALA A CA 1
ATOM 646 C C . ALA A 1 90 ? -2.132 -14.378 0.401 1.00 66.88 90 ALA A C 1
ATOM 648 O O . ALA A 1 90 ? -2.589 -14.377 1.545 1.00 66.88 90 ALA A O 1
ATOM 649 N N . GLU A 1 91 ? -1.725 -15.496 -0.205 1.00 70.12 91 GLU A N 1
ATOM 650 C CA . GLU A 1 91 ? -1.722 -16.809 0.446 1.00 70.12 91 GLU A CA 1
ATOM 651 C C . GLU A 1 91 ? -0.770 -16.836 1.644 1.00 70.12 91 GLU A C 1
ATOM 653 O O . GLU A 1 91 ? -1.157 -17.282 2.726 1.00 70.12 91 GLU A O 1
ATOM 658 N N . HIS A 1 92 ? 0.435 -16.282 1.489 1.00 68.62 92 HIS A N 1
ATOM 659 C CA . HIS A 1 92 ? 1.412 -16.196 2.569 1.00 68.62 92 HIS A CA 1
ATOM 660 C C . HIS A 1 92 ? 0.902 -15.359 3.754 1.00 68.62 92 HIS A C 1
ATOM 662 O O . HIS A 1 92 ? 1.054 -15.762 4.908 1.00 68.62 92 HIS A O 1
ATOM 668 N N . ILE A 1 93 ? 0.243 -14.222 3.494 1.00 69.00 93 ILE A N 1
ATOM 669 C CA . ILE A 1 93 ? -0.383 -13.397 4.540 1.00 69.00 93 ILE A CA 1
ATOM 670 C C . ILE A 1 93 ? -1.544 -14.147 5.199 1.00 69.00 93 ILE A C 1
ATOM 672 O O . ILE A 1 93 ? -1.651 -14.155 6.423 1.00 69.00 93 ILE A O 1
ATOM 676 N N . ALA A 1 94 ? -2.412 -14.787 4.411 1.00 67.62 94 ALA A N 1
ATOM 677 C CA . ALA A 1 94 ? -3.595 -15.476 4.924 1.00 67.62 94 ALA A CA 1
ATOM 678 C C . ALA A 1 94 ? -3.255 -16.669 5.833 1.00 67.62 94 ALA A C 1
ATOM 680 O O . ALA A 1 94 ? -4.061 -17.027 6.692 1.00 67.62 94 ALA A O 1
ATOM 681 N N . GLN A 1 95 ? -2.083 -17.279 5.643 1.00 68.38 95 GLN A N 1
ATOM 682 C CA . GLN A 1 95 ? -1.616 -18.449 6.392 1.00 68.38 95 GLN A CA 1
ATOM 683 C C . GLN A 1 95 ? -0.681 -18.106 7.564 1.00 68.38 95 GLN A C 1
ATOM 685 O O . GLN A 1 95 ? -0.387 -18.982 8.376 1.00 68.38 95 GLN A O 1
ATOM 690 N N . SER A 1 96 ? -0.210 -16.861 7.671 1.00 57.97 96 SER A N 1
ATOM 691 C CA . SER A 1 96 ? 0.772 -16.434 8.673 1.00 57.97 96 SER A CA 1
ATOM 692 C C . SER A 1 96 ? 0.153 -15.498 9.713 1.00 57.97 96 SER A C 1
ATOM 694 O O . SER A 1 96 ? -0.583 -14.575 9.372 1.00 57.97 96 SER A O 1
ATOM 696 N N . GLU A 1 97 ? 0.498 -15.684 10.990 1.00 60.53 97 GLU A N 1
ATOM 697 C CA . GLU A 1 97 ? 0.109 -14.781 12.088 1.00 60.53 97 GLU A CA 1
ATOM 698 C C . GLU A 1 97 ? 1.068 -13.575 12.250 1.00 60.53 97 GLU A C 1
ATOM 700 O O . GLU A 1 97 ? 0.872 -12.736 13.129 1.00 60.53 97 GLU A O 1
ATOM 705 N N . GLY A 1 98 ? 2.073 -13.458 11.369 1.00 62.47 98 GLY A N 1
ATOM 706 C CA . GLY A 1 98 ? 3.072 -12.383 11.315 1.00 62.47 98 GLY A CA 1
ATOM 707 C C . GLY A 1 98 ? 4.46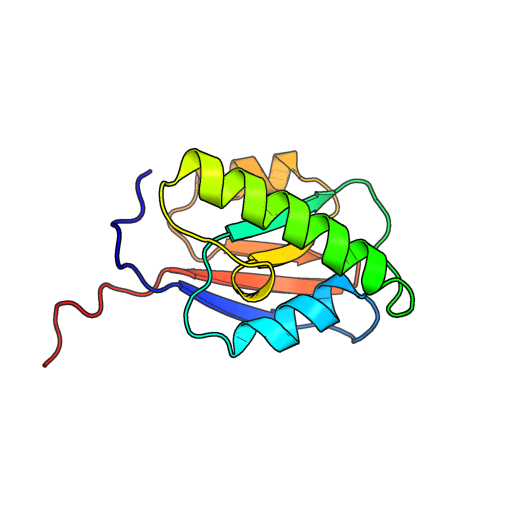7 -12.793 11.829 1.00 62.47 98 GLY A C 1
ATOM 708 O O . GLY A 1 98 ? 4.608 -13.845 12.454 1.00 62.47 98 GLY A O 1
ATOM 7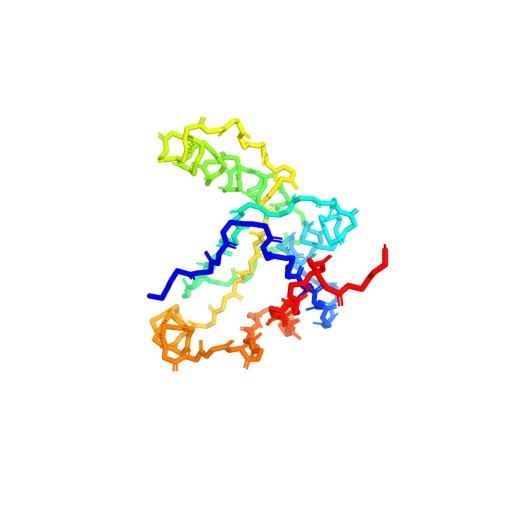09 N N . PRO A 1 99 ? 5.523 -11.976 11.605 1.00 64.19 99 PRO A N 1
ATOM 710 C CA . PRO A 1 99 ? 5.581 -10.806 10.723 1.00 64.19 99 PRO A CA 1
ATOM 711 C C . PRO A 1 99 ? 5.562 -11.199 9.238 1.00 64.19 99 PRO A C 1
ATOM 713 O O . PRO A 1 99 ? 6.109 -12.231 8.860 1.00 64.19 99 PRO A O 1
ATOM 716 N N . TRP A 1 100 ? 4.967 -10.354 8.395 1.00 71.25 100 TRP A N 1
ATOM 717 C CA . TRP A 1 100 ? 4.913 -10.561 6.944 1.00 71.25 100 TRP A CA 1
ATOM 718 C C . TRP A 1 100 ? 5.985 -9.727 6.252 1.00 71.25 100 TRP A C 1
ATOM 720 O O . TRP A 1 100 ? 6.091 -8.533 6.522 1.00 71.25 100 TRP A O 1
ATOM 730 N N . GLU A 1 101 ? 6.755 -10.329 5.350 1.00 71.06 101 GLU A N 1
ATOM 731 C CA . GLU A 1 101 ? 7.718 -9.622 4.502 1.00 71.06 101 GLU A CA 1
ATOM 732 C C . GLU A 1 101 ? 7.242 -9.649 3.053 1.00 71.06 101 GLU A C 1
ATOM 734 O O . GLU A 1 101 ? 7.066 -10.712 2.467 1.00 71.06 101 GLU A O 1
ATOM 739 N N . LEU A 1 102 ? 7.015 -8.466 2.482 1.00 69.88 102 LEU A N 1
ATOM 740 C CA . LEU A 1 102 ? 6.545 -8.300 1.113 1.00 69.88 102 LEU A CA 1
ATOM 741 C C . LEU A 1 102 ? 7.685 -7.745 0.251 1.00 69.88 102 LEU A C 1
ATOM 743 O O . LEU A 1 102 ? 8.037 -6.566 0.399 1.00 69.88 102 LEU A O 1
ATOM 747 N N . PRO A 1 103 ? 8.282 -8.569 -0.628 1.00 62.81 103 PRO A N 1
ATOM 748 C CA . PRO A 1 103 ? 9.334 -8.127 -1.528 1.00 62.81 103 PRO A CA 1
ATOM 749 C C . PRO A 1 103 ? 8.727 -7.315 -2.672 1.00 62.81 103 PRO A C 1
ATOM 751 O O . PRO A 1 103 ? 7.925 -7.810 -3.463 1.00 62.81 103 PRO A O 1
ATOM 754 N N . SER A 1 104 ? 9.121 -6.051 -2.767 1.00 66.19 104 SER A N 1
ATOM 755 C CA . SER A 1 104 ? 8.699 -5.156 -3.831 1.00 66.19 104 SER A CA 1
ATOM 756 C C . SER A 1 104 ? 9.532 -5.323 -5.100 1.00 66.19 104 SER A C 1
ATOM 758 O O . SER A 1 104 ? 10.745 -5.537 -5.059 1.00 66.19 104 SER A O 1
ATOM 760 N N . LEU A 1 105 ? 8.885 -5.128 -6.250 1.00 54.81 105 LEU A N 1
ATOM 761 C CA . LEU A 1 105 ? 9.494 -5.109 -7.583 1.00 54.81 105 LEU A CA 1
ATOM 762 C C . LEU A 1 105 ? 10.543 -3.998 -7.764 1.00 54.81 105 LEU A C 1
ATOM 764 O O . LEU A 1 105 ? 11.317 -4.025 -8.716 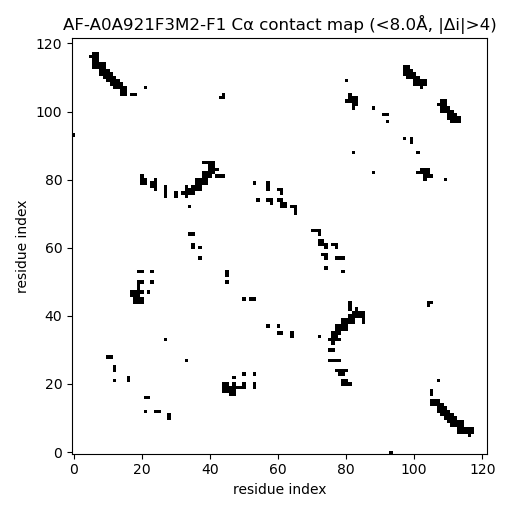1.00 54.81 105 LEU A O 1
ATOM 768 N N . GLY A 1 106 ? 10.604 -3.025 -6.849 1.00 57.16 106 GLY A N 1
ATOM 769 C CA . GLY A 1 106 ? 11.640 -1.990 -6.789 1.00 57.16 106 GLY A CA 1
ATOM 770 C C . GLY A 1 106 ? 12.873 -2.374 -5.964 1.00 57.16 106 GLY A C 1
ATOM 771 O O . GLY A 1 106 ? 13.717 -1.514 -5.720 1.00 57.16 106 GLY A O 1
ATOM 772 N N . GLY A 1 107 ? 12.973 -3.625 -5.498 1.00 55.66 107 GLY A N 1
ATOM 773 C CA . GLY A 1 107 ? 14.049 -4.090 -4.614 1.00 55.66 107 GLY A CA 1
ATOM 774 C C . GLY A 1 107 ? 13.887 -3.643 -3.160 1.00 55.66 107 GLY A C 1
ATOM 775 O O . GLY A 1 107 ? 14.840 -3.715 -2.384 1.00 55.66 107 GLY A O 1
ATOM 776 N N . ALA A 1 108 ? 12.703 -3.147 -2.799 1.00 60.25 108 ALA A N 1
ATOM 777 C CA . ALA A 1 108 ? 12.379 -2.762 -1.439 1.00 60.25 108 ALA A CA 1
ATOM 778 C C . ALA A 1 108 ? 11.583 -3.850 -0.724 1.00 60.25 108 ALA A C 1
ATOM 780 O O . ALA A 1 108 ? 10.783 -4.515 -1.353 1.00 60.25 108 ALA A O 1
ATOM 781 N N . THR A 1 109 ? 11.748 -4.013 0.581 1.00 66.50 109 THR A N 1
ATOM 782 C CA . THR A 1 109 ? 10.964 -4.954 1.385 1.00 66.50 109 THR A CA 1
ATOM 783 C C . THR A 1 109 ? 10.069 -4.169 2.329 1.00 66.50 109 THR A C 1
ATOM 785 O O . THR A 1 109 ? 10.549 -3.309 3.072 1.00 66.50 109 THR A O 1
ATOM 788 N N . LEU A 1 110 ? 8.771 -4.468 2.293 1.00 66.88 110 LEU A N 1
ATOM 789 C CA . LEU A 1 110 ? 7.793 -3.985 3.261 1.00 66.88 110 LEU A CA 1
ATOM 790 C C . LEU A 1 110 ? 7.584 -5.076 4.309 1.00 66.88 110 LEU A C 1
ATOM 792 O O . LEU A 1 110 ? 7.029 -6.126 3.998 1.00 66.88 110 LEU A O 1
ATOM 796 N N . ARG A 1 111 ? 8.012 -4.840 5.546 1.00 69.69 111 ARG A N 1
ATOM 797 C CA . ARG A 1 111 ? 7.779 -5.764 6.653 1.00 69.69 111 ARG A CA 1
ATOM 798 C C . ARG A 1 111 ? 6.667 -5.241 7.542 1.00 69.69 111 ARG A C 1
ATOM 800 O O . ARG A 1 111 ? 6.787 -4.156 8.099 1.00 69.69 111 ARG A O 1
ATOM 807 N N . ILE A 1 112 ? 5.608 -6.021 7.694 1.00 70.62 112 ILE A N 1
ATOM 808 C CA . ILE A 1 112 ? 4.477 -5.713 8.563 1.00 70.62 112 ILE A CA 1
ATOM 809 C C . ILE A 1 112 ? 4.603 -6.592 9.802 1.00 70.62 112 ILE A C 1
ATOM 811 O O . ILE A 1 112 ? 4.553 -7.819 9.729 1.00 70.62 112 ILE A O 1
ATOM 815 N N . ILE A 1 113 ? 4.785 -5.954 10.948 1.00 69.56 113 ILE A N 1
ATOM 816 C CA . ILE A 1 113 ? 4.932 -6.606 12.242 1.00 69.56 113 ILE A CA 1
ATOM 817 C C . ILE A 1 113 ? 3.673 -6.277 13.043 1.00 69.56 113 ILE A C 1
ATOM 819 O O . ILE A 1 113 ? 3.526 -5.129 13.476 1.00 69.56 113 ILE A O 1
ATOM 823 N N . PRO A 1 114 ? 2.751 -7.234 13.245 1.00 63.75 114 PRO A N 1
ATOM 824 C CA . PRO A 1 114 ? 1.666 -7.057 14.199 1.00 63.75 114 PRO A CA 1
ATOM 825 C C . PRO A 1 114 ? 2.274 -6.742 15.569 1.00 63.75 114 PRO A C 1
ATOM 827 O O . PRO A 1 114 ? 3.121 -7.477 16.073 1.00 63.75 114 PRO A O 1
ATOM 830 N N . GLY A 1 115 ? 1.914 -5.607 16.151 1.00 58.00 115 GLY A N 1
ATOM 831 C CA . GLY A 1 115 ? 2.303 -5.260 17.508 1.00 58.00 115 GLY A CA 1
ATOM 832 C C . GLY A 1 115 ? 1.491 -6.079 18.500 1.00 58.00 115 GLY A C 1
ATOM 833 O O . GLY A 1 115 ? 0.305 -6.324 18.291 1.00 58.00 115 GLY A O 1
ATOM 834 N N . ALA A 1 116 ? 2.125 -6.487 19.598 1.00 51.22 116 ALA A N 1
ATOM 835 C CA . ALA A 1 116 ? 1.390 -6.989 20.749 1.00 51.22 116 ALA A CA 1
ATOM 836 C C . ALA A 1 116 ? 0.463 -5.881 21.274 1.00 51.22 116 ALA A C 1
ATOM 838 O O . ALA A 1 116 ? 0.845 -4.706 21.285 1.00 51.22 116 ALA A O 1
ATOM 839 N N . ASP A 1 117 ? -0.751 -6.265 21.678 1.00 47.78 117 ASP A N 1
ATOM 840 C CA . ASP A 1 117 ? -1.742 -5.386 22.300 1.00 47.78 117 ASP A CA 1
ATOM 841 C C . ASP A 1 117 ? -1.062 -4.450 23.309 1.00 47.78 117 ASP A C 1
ATOM 843 O O . ASP A 1 117 ? -0.579 -4.879 24.356 1.00 47.78 117 ASP A O 1
ATOM 847 N N . ARG A 1 118 ? -1.087 -3.140 23.046 1.00 43.19 118 ARG A N 1
ATOM 848 C CA . ARG A 1 118 ? -0.712 -2.120 24.041 1.00 43.19 118 ARG A CA 1
ATOM 849 C C . ARG A 1 118 ? -1.780 -1.962 25.137 1.00 43.19 118 ARG A C 1
ATOM 851 O O . ARG A 1 118 ? -1.833 -0.938 25.802 1.00 43.19 118 ARG A O 1
ATOM 858 N N . ALA A 1 119 ? -2.638 -2.967 25.320 1.00 39.91 119 ALA A N 1
ATOM 859 C CA . ALA A 1 119 ? -3.664 -3.015 26.355 1.00 39.91 119 ALA A CA 1
ATOM 860 C C . ALA A 1 119 ? -3.171 -3.646 27.674 1.00 39.91 119 ALA A C 1
ATOM 862 O O . ALA A 1 119 ? -3.958 -3.776 28.607 1.00 39.91 119 ALA A O 1
ATOM 863 N N . GLN A 1 120 ? -1.896 -4.036 27.788 1.00 37.78 120 GLN A N 1
ATOM 864 C CA . GLN A 1 120 ? -1.341 -4.585 29.033 1.00 37.78 120 GLN A CA 1
ATOM 865 C C . GLN A 1 120 ? 0.096 -4.130 29.299 1.00 37.78 120 GLN A C 1
ATOM 867 O O . GLN A 1 120 ? 0.979 -4.965 29.460 1.00 37.78 120 GLN A O 1
ATOM 872 N N . GLN A 1 121 ? 0.343 -2.824 29.357 1.00 36.62 121 GLN A N 1
ATOM 873 C CA . GLN A 1 121 ? 1.434 -2.281 30.173 1.00 36.62 121 GLN A CA 1
ATOM 874 C C . GLN A 1 121 ? 1.229 -0.772 30.362 1.00 36.62 121 GLN A C 1
ATOM 876 O O . GLN A 1 121 ? 1.558 0.013 29.477 1.00 36.62 121 GLN A O 1
ATOM 881 N N . GLU A 1 122 ? 0.670 -0.467 31.540 1.00 33.00 122 GLU A N 1
ATOM 882 C CA . GLU A 1 122 ? 0.760 0.785 32.321 1.00 33.00 122 GLU A CA 1
ATOM 883 C C . GLU A 1 122 ? -0.060 2.010 31.884 1.00 33.00 122 GLU A C 1
ATOM 885 O O . GLU A 1 122 ? 0.183 2.600 30.808 1.00 33.00 122 GLU A O 1
#

Solvent-accessible surface area (backbone atoms only — not comparable to full-atom values): 7048 Å² total; per-residue (Å²): 136,78,81,58,91,82,56,52,66,47,68,48,80,48,61,65,95,62,28,19,37,56,57,50,28,60,66,35,63,76,46,95,55,76,79,46,72,48,77,44,46,79,54,84,54,49,47,50,94,43,39,70,57,48,52,52,52,31,39,54,50,16,49,56,51,18,73,75,64,81,44,95,45,49,44,70,23,37,38,44,44,34,22,68,54,55,64,65,51,50,52,52,53,77,76,48,95,59,69,46,76,45,60,26,64,56,65,24,37,44,33,43,33,71,40,75,64,82,84,79,73,136

Secondary structure (DSSP, 8-state):
--PPTT--EEEEEES-S--HHHHHHHHHTT-S---EEEEEESSPPPPGGGHHHHHHHHHHHHHHHHHHHSS---GGGEEEEEES-HHHHHHHHHH-SS-EEEEBTTS-EEEEEEPP-TTS--

Foldseek 3Di:
DDPPPQWDKQKDKDFDPFALLSVLQVVLSPPPAAQEEAEAEPDAGHGNVCNVVVLVVLQVVQVVSCVVPVHRGHSSNYHYAYAHDVVVQVVVVVPDPDQGWGQGSRRMIITIGGHDRPPPDD

Sequence (122 aa):
LSLRPGTTARIDVAGPDRSAELAWTRQKAHSRSLRAIVVTAGCPSIPERGFDVVHRIVESAAKLVGESGGAEVGPIDVAICGVADPGEVAEHIAQSEGPWELPSLGGATLRIIPGADRAQQE